Protein AF-S0G013-F1 (afdb_monomer)

Sequence (55 aa):
TQLIKKELPYTIGGGIGQSRICMFFLGKAHIGEVQASVWSDEMIRECSENNIELL

InterPro domains:
  IPR004618 Aspartate--ammonia ligase [PTHR30073] (2-49)
  IPR045864 Class II Aminoacyl-tRNA synthetase/Biotinyl protein ligase (BPL) and lipoyl protein ligase (LPL) [G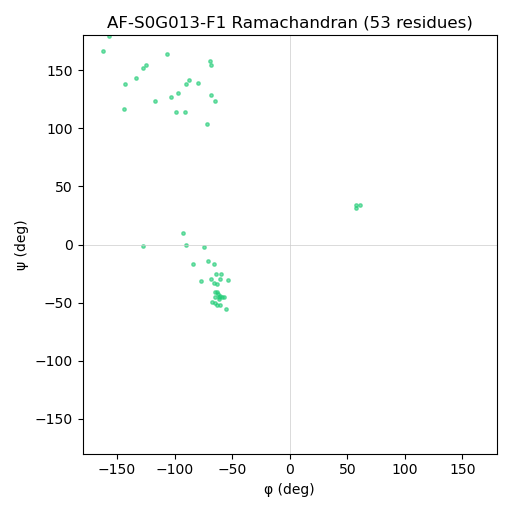3DSA:3.30.930.10] (1-49)
  IPR045864 Class II Aminoacyl-tRNA synthetase/Biotinyl protein ligase (BPL) and lipoyl protein ligase (LPL) [SSF55681] (3-48)

Mean predicted aligne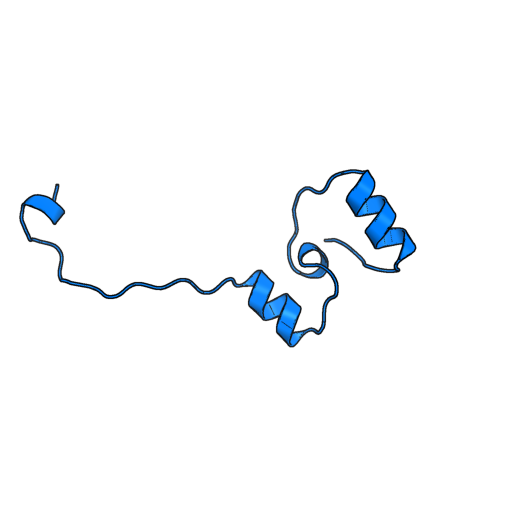d error: 3.52 Å

Structure (mmCIF, N/CA/C/O backbone):
data_AF-S0G013-F1
#
_entry.id   AF-S0G013-F1
#
loop_
_atom_site.group_PDB
_atom_site.id
_atom_site.type_symbol
_atom_site.label_atom_id
_atom_site.label_alt_id
_atom_site.label_comp_id
_atom_site.label_asym_id
_atom_site.label_entity_id
_atom_site.label_seq_id
_atom_site.pdbx_PDB_ins_code
_atom_site.Cartn_x
_atom_site.Cartn_y
_atom_site.Cartn_z
_atom_site.occupancy
_atom_site.B_iso_or_equiv
_atom_site.auth_seq_id
_atom_site.auth_comp_id
_atom_site.auth_asym_id
_atom_site.auth_atom_id
_atom_site.pdbx_PDB_model_num
ATOM 1 N N . THR A 1 1 ? -6.393 5.796 33.735 1.00 81.88 1 THR A N 1
ATOM 2 C CA . THR A 1 1 ? -6.870 5.800 32.331 1.00 81.88 1 THR A CA 1
ATOM 3 C C . THR A 1 1 ? -8.346 5.450 32.288 1.00 81.88 1 THR A C 1
ATOM 5 O O . THR A 1 1 ? -8.777 4.649 33.111 1.00 81.88 1 THR A O 1
ATOM 8 N N . GLN A 1 2 ? -9.105 6.045 31.359 1.00 93.81 2 GLN A N 1
ATOM 9 C CA . GLN A 1 2 ? -10.560 5.840 31.190 1.00 93.81 2 GLN A CA 1
ATOM 10 C C . GLN A 1 2 ? -10.933 4.348 31.042 1.00 93.81 2 GLN A C 1
ATOM 12 O O . GLN A 1 2 ? -11.960 3.901 31.541 1.00 93.81 2 GLN A O 1
ATOM 17 N N . LEU A 1 3 ? -10.028 3.545 30.465 1.00 95.62 3 LEU A N 1
ATOM 18 C CA . LEU A 1 3 ? -10.155 2.088 30.369 1.00 95.62 3 LEU A CA 1
ATOM 19 C C . LEU A 1 3 ? -10.233 1.388 31.740 1.00 95.62 3 LEU A C 1
ATOM 21 O O . LEU A 1 3 ? -11.164 0.631 31.992 1.00 95.62 3 LEU A O 1
ATOM 25 N N . ILE A 1 4 ? -9.288 1.662 32.650 1.00 96.62 4 ILE A N 1
ATOM 26 C CA . ILE A 1 4 ? -9.247 1.037 33.991 1.00 96.62 4 ILE A CA 1
ATOM 27 C C . ILE A 1 4 ? -10.457 1.470 34.827 1.00 96.62 4 ILE A C 1
ATOM 29 O O . ILE A 1 4 ? -10.990 0.687 35.609 1.00 96.62 4 ILE A O 1
ATOM 33 N N . LYS A 1 5 ? -10.921 2.708 34.622 1.00 97.69 5 LYS A N 1
ATOM 34 C CA . LYS A 1 5 ? -12.126 3.246 35.262 1.00 97.69 5 LYS A CA 1
ATOM 35 C C . LYS A 1 5 ? -13.438 2.692 34.686 1.00 97.69 5 LYS A C 1
ATOM 37 O O . LYS A 1 5 ? -14.493 3.043 35.197 1.00 97.69 5 LYS A O 1
ATOM 42 N N . LYS A 1 6 ? -13.386 1.828 33.661 1.00 94.88 6 LYS A N 1
ATOM 4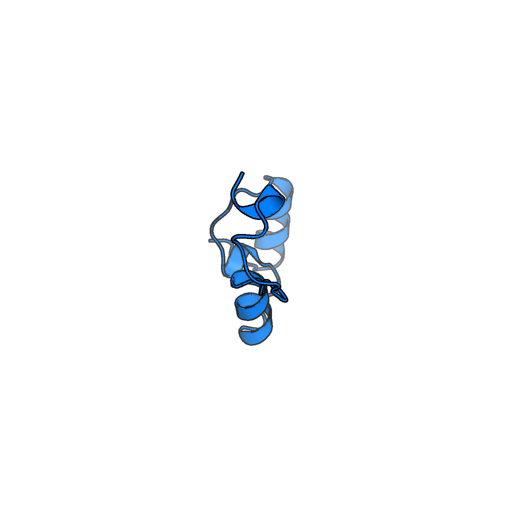3 C CA . LYS A 1 6 ? -14.557 1.282 32.949 1.00 94.88 6 LYS A CA 1
ATOM 44 C 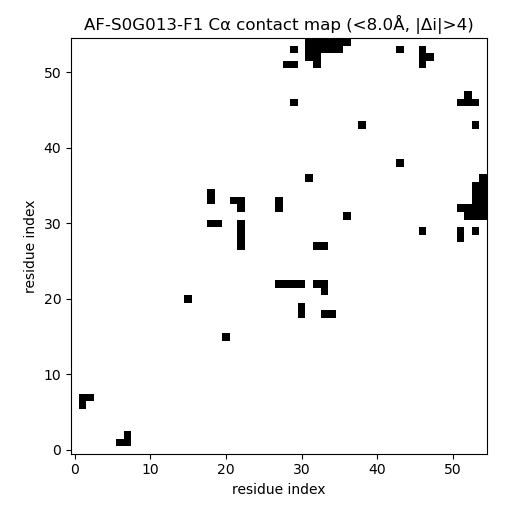C . LYS A 1 6 ? -15.470 2.362 32.343 1.00 94.88 6 LYS A C 1
ATOM 46 O O . LYS A 1 6 ? -16.673 2.164 32.232 1.00 94.88 6 LYS A O 1
ATOM 51 N N . GLU A 1 7 ? -14.891 3.496 31.945 1.00 97.75 7 GLU A N 1
ATOM 52 C CA . GLU A 1 7 ? -15.612 4.613 31.308 1.00 97.75 7 GLU A CA 1
ATOM 53 C C . GLU A 1 7 ? -15.776 4.407 29.790 1.00 97.75 7 GLU A C 1
ATOM 55 O O . GLU A 1 7 ? -16.609 5.057 29.164 1.00 97.75 7 GLU A O 1
ATOM 60 N N . LEU A 1 8 ? -14.994 3.503 29.188 1.00 96.94 8 LEU A N 1
ATOM 61 C CA . LEU A 1 8 ? -15.102 3.149 27.771 1.00 96.94 8 LEU A CA 1
ATOM 62 C C . LEU A 1 8 ? -16.079 1.976 27.573 1.00 96.94 8 LEU A C 1
ATOM 64 O O . LEU A 1 8 ? -16.011 1.008 28.337 1.00 96.94 8 LEU A O 1
ATOM 68 N N . PRO A 1 9 ? -16.947 2.010 26.544 1.00 96.56 9 PRO A N 1
ATOM 69 C CA . PRO A 1 9 ? -17.817 0.886 26.221 1.00 96.56 9 PRO A CA 1
ATOM 70 C C . PRO A 1 9 ? -17.014 -0.300 25.674 1.00 96.56 9 PRO A C 1
ATOM 72 O O . PRO A 1 9 ? -15.925 -0.137 25.121 1.00 96.56 9 PRO A O 1
ATOM 75 N N . TYR A 1 10 ? -17.587 -1.499 25.772 1.00 96.06 10 TYR A N 1
ATOM 76 C CA . TYR A 1 10 ? -17.072 -2.656 25.045 1.00 96.06 10 TYR A CA 1
ATOM 77 C C . TYR A 1 10 ? -17.298 -2.459 23.548 1.00 96.06 10 TYR A C 1
ATOM 79 O O . TYR A 1 10 ? -18.412 -2.166 23.116 1.00 96.06 10 TYR A O 1
ATOM 87 N N . THR A 1 11 ? -16.243 -2.626 22.758 1.00 96.56 11 THR A N 1
ATOM 88 C CA . THR A 1 11 ? -16.293 -2.463 21.306 1.00 96.56 11 THR A CA 1
ATOM 89 C C . THR A 1 11 ? -15.722 -3.688 20.610 1.00 96.56 11 THR A C 1
ATOM 91 O O . THR A 1 11 ? -14.862 -4.391 21.143 1.00 96.56 11 THR A O 1
ATOM 94 N N . ILE A 1 12 ? -16.205 -3.931 19.393 1.00 96.81 12 ILE A N 1
ATOM 95 C CA . ILE A 1 12 ? -15.527 -4.770 18.411 1.00 96.81 12 ILE A CA 1
ATOM 96 C C . ILE A 1 12 ? -14.880 -3.838 17.388 1.00 96.81 12 ILE A C 1
ATOM 98 O O . ILE A 1 12 ? -15.526 -2.930 16.868 1.00 96.81 12 ILE A O 1
ATOM 102 N N . GLY A 1 13 ? -13.583 -4.017 17.165 1.00 96.19 13 GLY A N 1
ATOM 103 C CA . GLY A 1 13 ? -12.801 -3.193 16.251 1.00 96.19 13 GLY A CA 1
ATOM 104 C C . GLY A 1 13 ? -12.462 -3.926 14.960 1.00 96.19 13 GLY A C 1
ATOM 105 O O . GLY A 1 13 ? -12.524 -5.152 14.885 1.00 96.19 13 GLY A O 1
ATOM 106 N N . GLY A 1 14 ? -12.049 -3.160 13.956 1.00 96.62 14 GLY A N 1
ATOM 107 C CA . GLY A 1 14 ? -11.519 -3.675 12.702 1.00 96.62 14 GLY A CA 1
ATOM 108 C C . GLY A 1 14 ? -10.749 -2.595 11.949 1.00 96.62 14 GLY A C 1
ATOM 109 O O . GLY A 1 14 ? -10.839 -1.412 12.273 1.00 96.62 14 GLY A O 1
ATOM 110 N N . GLY A 1 15 ? -9.991 -3.017 10.941 1.00 97.31 15 GLY A N 1
ATOM 111 C CA . GLY A 1 15 ? -9.263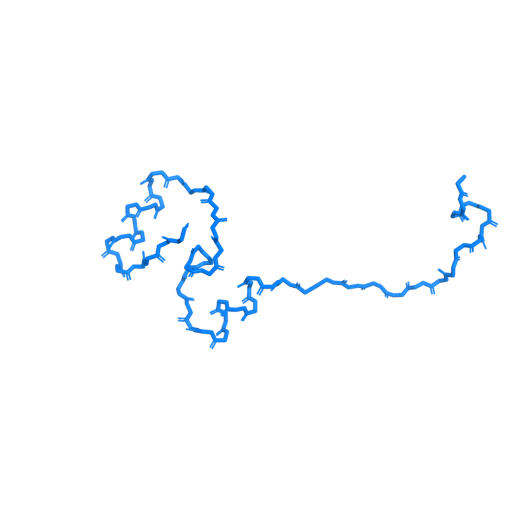 -2.137 10.037 1.00 97.31 15 GLY A CA 1
ATOM 112 C C . GLY A 1 15 ? -9.293 -2.710 8.629 1.00 97.31 15 GLY A C 1
ATOM 113 O O . GLY A 1 15 ? -9.148 -3.917 8.442 1.00 97.31 15 GLY A O 1
ATOM 114 N N . ILE A 1 16 ? -9.501 -1.842 7.645 1.00 97.44 16 ILE A N 1
ATOM 115 C CA . ILE A 1 16 ? -9.521 -2.211 6.233 1.00 97.44 16 ILE A CA 1
ATOM 116 C C . ILE A 1 16 ? -8.367 -1.488 5.545 1.00 97.44 16 ILE A C 1
ATOM 118 O O . ILE A 1 16 ? -8.265 -0.264 5.610 1.00 97.44 16 ILE A O 1
ATOM 122 N N . GLY A 1 17 ? -7.485 -2.244 4.890 1.00 97.69 17 GLY A N 1
ATOM 123 C CA . GLY A 1 17 ? -6.338 -1.676 4.186 1.00 97.69 17 GLY A CA 1
ATOM 124 C C . GLY A 1 17 ? -6.771 -0.953 2.913 1.00 97.69 17 GLY A C 1
ATOM 125 O O . GLY A 1 17 ? -7.049 -1.609 1.912 1.00 97.69 17 GLY A O 1
ATOM 126 N N . GLN A 1 18 ? -6.791 0.381 2.937 1.00 97.75 18 GLN A N 1
ATOM 127 C CA . GLN A 1 18 ? -7.255 1.207 1.815 1.00 97.75 18 GLN A CA 1
ATOM 128 C C . GLN A 1 18 ? -6.499 0.896 0.511 1.00 97.75 18 GLN A C 1
ATOM 130 O O . GLN A 1 18 ? -7.122 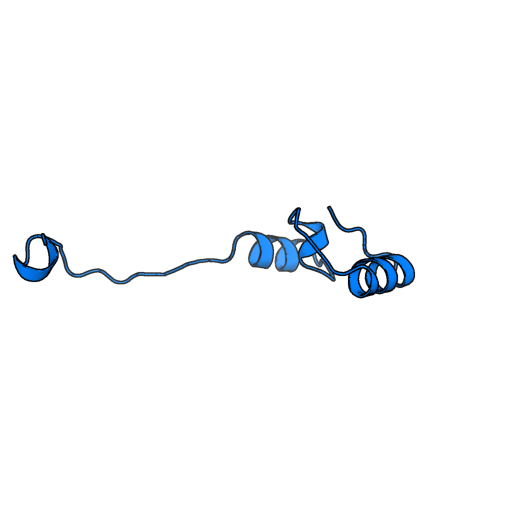0.482 -0.465 1.00 97.75 18 GLN A O 1
ATOM 135 N N . SER A 1 19 ? -5.165 0.980 0.511 1.00 98.19 19 SER A N 1
ATOM 136 C CA . SER A 1 19 ? -4.343 0.688 -0.674 1.00 98.19 19 SER A CA 1
ATOM 137 C C . SER A 1 19 ? -4.463 -0.765 -1.137 1.00 98.19 19 SER A C 1
ATOM 139 O O . SER A 1 19 ? -4.463 -1.033 -2.332 1.00 98.19 19 SER A O 1
ATOM 141 N N . ARG A 1 20 ? -4.630 -1.719 -0.209 1.00 98.00 20 ARG A N 1
ATOM 142 C CA . ARG A 1 20 ? -4.840 -3.141 -0.545 1.00 98.00 20 ARG A CA 1
ATOM 143 C C . ARG A 1 20 ? -6.161 -3.355 -1.283 1.00 98.00 20 ARG A C 1
ATOM 145 O O . ARG A 1 20 ? -6.191 -4.106 -2.252 1.00 98.00 20 ARG A O 1
ATOM 152 N N . ILE A 1 21 ? -7.226 -2.678 -0.853 1.00 98.25 21 ILE A N 1
ATOM 153 C CA . ILE A 1 21 ? -8.518 -2.701 -1.542 1.00 98.25 21 ILE A CA 1
ATOM 154 C C . ILE A 1 21 ? -8.414 -2.059 -2.928 1.00 98.25 21 ILE A C 1
ATOM 156 O O . ILE A 1 21 ? -8.902 -2.637 -3.897 1.00 98.25 21 ILE A O 1
ATOM 160 N N . CYS A 1 22 ? -7.754 -0.905 -3.048 1.00 98.25 22 CYS A N 1
ATOM 161 C CA . CYS A 1 22 ? -7.548 -0.258 -4.344 1.00 98.25 22 CYS A CA 1
ATOM 162 C C . CYS A 1 22 ? -6.729 -1.136 -5.297 1.00 98.25 22 CYS A C 1
ATOM 164 O O . CYS A 1 22 ? -7.134 -1.315 -6.440 1.00 98.25 22 CYS A O 1
ATOM 166 N N . MET A 1 23 ? -5.635 -1.736 -4.821 1.00 98.25 23 MET A N 1
ATOM 167 C CA . MET A 1 23 ? -4.803 -2.653 -5.604 1.00 98.25 23 MET A CA 1
ATOM 168 C C . MET A 1 23 ? -5.623 -3.839 -6.133 1.00 98.25 23 MET A C 1
ATOM 170 O O . MET A 1 23 ? -5.539 -4.158 -7.315 1.00 98.25 23 MET A O 1
ATOM 174 N N . PHE A 1 24 ? -6.468 -4.440 -5.284 1.00 98.38 24 PHE A N 1
ATOM 175 C CA . PHE A 1 24 ? -7.354 -5.539 -5.674 1.00 98.38 24 PHE A CA 1
ATOM 176 C C . PHE A 1 24 ? -8.384 -5.117 -6.732 1.00 98.38 24 PHE A C 1
ATOM 178 O O . PHE A 1 24 ? -8.481 -5.758 -7.775 1.00 98.38 24 PHE A O 1
ATOM 185 N N . PHE A 1 25 ? -9.135 -4.034 -6.499 1.00 98.44 25 PHE A N 1
ATOM 186 C CA . PHE A 1 25 ? -10.188 -3.599 -7.427 1.00 98.44 25 PHE A CA 1
ATOM 187 C C . PHE A 1 25 ? -9.653 -3.081 -8.763 1.00 98.44 25 PHE A C 1
ATOM 189 O O . PHE A 1 25 ? -10.335 -3.203 -9.777 1.00 98.44 25 PHE A O 1
ATOM 196 N N . LEU A 1 26 ? -8.451 -2.507 -8.770 1.00 97.94 26 LEU A N 1
ATOM 197 C CA . LEU A 1 26 ? -7.812 -1.993 -9.979 1.00 97.94 26 LEU A CA 1
ATOM 198 C C . LEU A 1 26 ? -6.951 -3.045 -10.695 1.00 97.94 26 LEU A C 1
ATOM 200 O O . LEU A 1 26 ? -6.353 -2.721 -11.718 1.00 97.94 26 LEU A O 1
ATOM 204 N N . GLY A 1 27 ? -6.867 -4.276 -10.174 1.00 97.75 27 GLY A N 1
ATOM 205 C CA . GLY A 1 27 ? -6.064 -5.349 -10.771 1.00 97.75 27 GLY A CA 1
ATOM 206 C C . GLY A 1 27 ? -4.573 -5.015 -10.846 1.00 97.75 27 GLY A C 1
ATOM 207 O O . GLY A 1 27 ? -3.907 -5.385 -11.809 1.00 97.75 27 GLY A O 1
ATOM 208 N N . LYS A 1 28 ? -4.069 -4.268 -9.862 1.00 98.06 28 LYS A N 1
ATOM 209 C CA . LYS A 1 28 ? -2.685 -3.793 -9.813 1.00 98.06 28 LYS A CA 1
ATOM 210 C C . LYS A 1 28 ? -1.762 -4.906 -9.326 1.00 98.06 28 LYS A C 1
ATOM 212 O O . LYS A 1 28 ? -2.115 -5.653 -8.413 1.00 98.06 28 LYS A O 1
ATOM 217 N N . ALA A 1 29 ? -0.596 -5.018 -9.947 1.00 97.81 29 ALA A N 1
ATOM 218 C CA . ALA A 1 29 ? 0.409 -6.029 -9.650 1.00 97.81 29 ALA A CA 1
ATOM 219 C C . ALA A 1 29 ? 1.199 -5.693 -8.376 1.00 97.81 29 ALA A C 1
ATOM 221 O O . ALA A 1 29 ? 1.585 -6.599 -7.637 1.00 97.81 29 ALA A O 1
ATOM 222 N N . HIS A 1 30 ? 1.395 -4.405 -8.083 1.00 98.19 30 HIS A N 1
ATOM 223 C CA . HIS A 1 30 ? 2.120 -3.955 -6.900 1.00 98.19 30 HIS A CA 1
ATOM 224 C C . HIS A 1 30 ? 1.377 -2.837 -6.155 1.00 98.19 30 HIS A C 1
ATOM 226 O O . HIS A 1 30 ? 0.771 -1.946 -6.747 1.00 98.19 30 HIS A O 1
ATOM 232 N N . ILE A 1 31 ? 1.442 -2.844 -4.817 1.00 98.50 31 ILE A N 1
ATOM 233 C CA . ILE A 1 31 ? 0.737 -1.851 -3.981 1.00 98.50 31 ILE A CA 1
ATOM 234 C C . ILE A 1 31 ? 1.261 -0.425 -4.200 1.00 98.50 31 ILE A C 1
ATOM 236 O O . ILE A 1 31 ? 0.526 0.540 -4.006 1.00 98.50 31 ILE A O 1
ATOM 240 N N . GLY A 1 32 ? 2.517 -0.298 -4.634 1.00 98.06 32 GLY A N 1
ATOM 241 C CA . GLY A 1 32 ? 3.125 0.984 -4.979 1.00 98.06 32 GLY A CA 1
ATOM 242 C C . GLY A 1 32 ? 2.497 1.663 -6.199 1.00 98.06 32 GLY A C 1
ATOM 243 O O . GLY A 1 32 ? 2.632 2.870 -6.325 1.00 98.06 32 GLY A O 1
ATOM 244 N N . GLU A 1 33 ? 1.732 0.952 -7.035 1.00 98.31 33 GLU A N 1
ATOM 245 C CA . GLU A 1 33 ? 0.976 1.572 -8.139 1.00 98.31 33 GLU A CA 1
ATOM 246 C C . GLU A 1 33 ? -0.219 2.417 -7.650 1.00 98.31 33 GLU A C 1
ATOM 248 O O . GLU A 1 33 ? -0.834 3.150 -8.423 1.00 98.31 33 GLU A O 1
ATOM 253 N N . VAL A 1 34 ? -0.612 2.274 -6.377 1.00 98.06 34 VAL A N 1
ATOM 254 C CA . VAL A 1 34 ? -1.761 2.980 -5.773 1.00 98.06 34 VAL A CA 1
ATOM 255 C C . VAL A 1 34 ? -1.408 3.712 -4.479 1.00 98.06 34 VAL A C 1
ATOM 257 O O . VAL A 1 34 ? -2.273 4.344 -3.874 1.00 98.06 34 VAL A O 1
ATOM 260 N N . GLN A 1 35 ? -0.157 3.619 -4.029 1.00 98.31 35 GLN A N 1
ATOM 261 C CA . GLN A 1 35 ? 0.316 4.228 -2.794 1.00 98.31 35 GLN A CA 1
ATOM 262 C C . GLN A 1 35 ? 1.752 4.722 -2.962 1.00 98.31 35 GLN A C 1
ATOM 264 O O . GLN A 1 35 ? 2.668 3.910 -3.086 1.00 98.31 35 GLN A O 1
ATOM 269 N N . ALA A 1 36 ? 1.951 6.036 -2.842 1.00 97.44 36 ALA A N 1
ATOM 270 C CA . ALA A 1 36 ? 3.282 6.629 -2.791 1.00 97.44 36 ALA A CA 1
ATOM 271 C C . ALA A 1 36 ? 4.023 6.169 -1.527 1.00 97.44 36 ALA A C 1
ATOM 273 O O . ALA A 1 36 ? 3.529 6.307 -0.400 1.00 97.44 36 ALA A O 1
ATOM 274 N N . SER A 1 37 ? 5.199 5.575 -1.708 1.00 97.44 37 SER A N 1
ATOM 275 C CA . SER A 1 37 ? 6.015 5.066 -0.608 1.00 97.44 37 SER A CA 1
ATOM 276 C C . SER A 1 37 ? 7.483 4.964 -1.002 1.00 97.44 37 SER A C 1
ATOM 278 O O . SER A 1 37 ? 7.867 5.289 -2.120 1.00 97.44 37 SER A O 1
ATOM 280 N N . VAL A 1 38 ? 8.311 4.513 -0.064 1.00 97.81 38 VAL A N 1
ATOM 281 C CA . VAL A 1 38 ? 9.728 4.257 -0.317 1.00 97.81 38 VAL A CA 1
ATOM 282 C C . VAL A 1 38 ? 9.911 2.776 -0.612 1.00 97.81 38 VAL A C 1
ATOM 284 O O . VAL A 1 38 ? 9.465 1.922 0.155 1.00 97.81 38 VAL A O 1
ATOM 287 N N . TRP A 1 39 ? 10.604 2.487 -1.705 1.00 97.62 39 TRP A N 1
ATOM 288 C CA . TRP A 1 39 ? 10.944 1.142 -2.154 1.00 97.62 39 TRP A CA 1
ATOM 289 C C . TRP A 1 39 ? 12.459 1.041 -2.335 1.00 97.62 39 TRP A C 1
ATOM 291 O O . TRP A 1 39 ? 13.130 2.053 -2.532 1.00 97.62 39 TRP A O 1
ATOM 301 N N . SER A 1 40 ? 13.016 -0.166 -2.235 1.00 98.38 40 SER A N 1
ATOM 302 C CA . SER A 1 40 ? 14.438 -0.377 -2.518 1.00 98.38 40 SER A CA 1
ATOM 303 C C . SER A 1 40 ? 14.733 -0.180 -4.008 1.00 98.38 40 SER A C 1
ATOM 305 O O . SER A 1 40 ? 13.874 -0.423 -4.856 1.00 98.38 40 SER A O 1
ATOM 307 N N . ASP A 1 41 ? 15.974 0.176 -4.346 1.00 98.19 41 ASP A N 1
ATOM 308 C CA . ASP A 1 41 ? 16.405 0.306 -5.748 1.00 98.19 41 ASP A CA 1
ATOM 309 C C . ASP A 1 41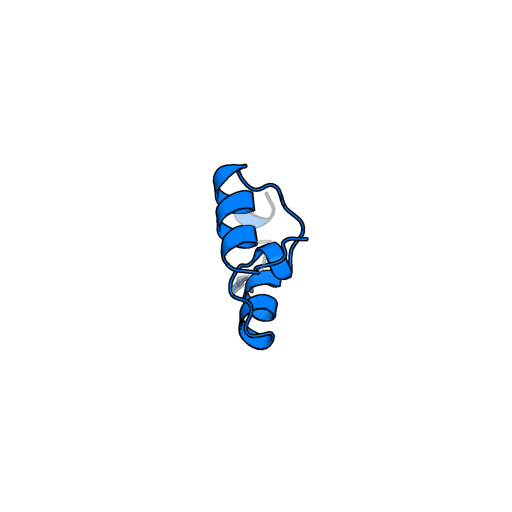 ? 16.268 -1.006 -6.539 1.00 98.19 41 ASP A C 1
ATOM 311 O O . ASP A 1 41 ? 16.186 -0.999 -7.765 1.00 98.19 41 ASP A O 1
ATOM 315 N N . GLU A 1 42 ? 16.311 -2.146 -5.849 1.00 98.31 42 GLU A N 1
ATOM 316 C CA . GLU A 1 42 ? 16.034 -3.465 -6.425 1.00 98.31 42 GLU A CA 1
ATOM 317 C C . GLU A 1 42 ? 14.557 -3.589 -6.818 1.00 98.31 42 GLU A C 1
ATOM 319 O O . GLU A 1 42 ? 14.266 -3.884 -7.972 1.00 98.31 42 GLU A O 1
ATOM 324 N N . MET A 1 43 ? 13.634 -3.248 -5.911 1.00 98.06 43 MET A N 1
ATOM 325 C CA . MET A 1 43 ? 12.190 -3.304 -6.164 1.00 98.06 43 MET A CA 1
ATOM 326 C C . MET A 1 43 ? 11.763 -2.343 -7.279 1.00 98.06 43 MET A C 1
ATOM 328 O O . MET A 1 43 ? 10.945 -2.693 -8.125 1.00 98.06 43 MET A O 1
ATOM 332 N N . ILE A 1 44 ? 12.333 -1.133 -7.306 1.00 98.25 44 ILE A N 1
ATOM 333 C CA . ILE A 1 44 ? 12.060 -0.149 -8.364 1.00 98.25 44 ILE A CA 1
ATOM 334 C C . ILE A 1 44 ? 12.505 -0.692 -9.729 1.00 98.25 44 ILE A C 1
ATOM 336 O O . ILE A 1 44 ? 11.771 -0.558 -10.709 1.00 98.25 44 ILE A O 1
ATOM 340 N N . ARG A 1 45 ? 13.685 -1.328 -9.798 1.00 98.38 45 ARG A N 1
ATOM 341 C CA . ARG A 1 45 ? 14.184 -1.954 -11.032 1.00 98.38 45 ARG A CA 1
ATOM 342 C C . ARG A 1 45 ? 13.308 -3.116 -11.476 1.00 98.38 45 ARG A C 1
ATOM 344 O O . ARG A 1 45 ? 12.869 -3.109 -12.619 1.00 98.38 45 ARG A O 1
ATOM 351 N N . GLU A 1 46 ? 12.998 -4.046 -10.578 1.00 98.44 46 GLU A N 1
ATOM 352 C CA . GLU A 1 46 ? 12.144 -5.199 -10.878 1.00 98.44 46 GLU A CA 1
ATOM 353 C C . GLU A 1 46 ? 10.756 -4.759 -11.371 1.00 98.44 46 GLU A C 1
ATOM 355 O O . GLU A 1 46 ? 10.265 -5.262 -12.381 1.00 98.44 46 GLU A O 1
ATOM 360 N N . CYS A 1 47 ? 10.135 -3.775 -10.711 1.00 98.12 47 CYS A N 1
ATOM 361 C CA . CYS A 1 47 ? 8.844 -3.238 -11.141 1.00 98.12 47 CYS A CA 1
ATOM 362 C C . CYS A 1 47 ? 8.937 -2.612 -12.539 1.00 98.12 47 CYS A C 1
ATOM 364 O O . CYS A 1 47 ? 8.125 -2.929 -13.406 1.00 98.12 47 CYS A O 1
ATOM 366 N N . SER A 1 48 ? 9.962 -1.793 -12.790 1.00 97.88 48 SER A N 1
ATOM 367 C CA . SER A 1 48 ? 10.186 -1.163 -14.095 1.00 97.88 48 SER A CA 1
ATOM 368 C C . SER A 1 48 ? 10.390 -2.193 -15.218 1.00 97.88 48 SER A C 1
ATOM 370 O O . SER A 1 48 ? 9.752 -2.093 -16.265 1.00 97.88 48 SER A O 1
ATOM 372 N N . GLU A 1 49 ? 11.194 -3.239 -14.985 1.00 98.44 49 GLU A N 1
ATOM 373 C CA . GLU A 1 49 ? 11.415 -4.342 -15.938 1.00 98.44 49 GLU A CA 1
ATOM 374 C C . GLU A 1 49 ? 10.124 -5.109 -16.273 1.00 98.44 49 GLU A C 1
ATOM 376 O O . GLU A 1 49 ? 9.958 -5.5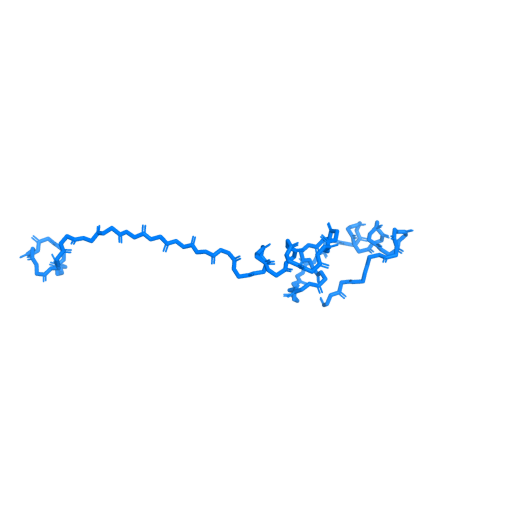99 -17.392 1.00 98.44 49 GLU A O 1
ATOM 381 N N . ASN A 1 50 ? 9.180 -5.165 -15.330 1.00 98.25 50 ASN A N 1
ATOM 382 C CA . ASN A 1 50 ? 7.868 -5.791 -15.499 1.00 98.25 50 ASN A CA 1
ATOM 383 C C . ASN A 1 50 ? 6.766 -4.812 -15.955 1.00 98.25 50 ASN A C 1
ATOM 385 O O . ASN A 1 50 ? 5.596 -5.193 -15.993 1.00 98.25 50 ASN A O 1
ATOM 389 N N . ASN A 1 51 ? 7.110 -3.578 -16.347 1.00 97.81 51 ASN A N 1
ATOM 390 C CA . ASN A 1 51 ? 6.164 -2.516 -16.727 1.00 97.81 51 ASN A CA 1
ATOM 391 C C . ASN A 1 51 ? 5.150 -2.160 -15.618 1.00 97.81 51 ASN A C 1
ATOM 393 O O . ASN A 1 51 ? 3.997 -1.828 -15.896 1.00 97.81 51 ASN A O 1
ATOM 397 N N . ILE A 1 52 ? 5.577 -2.237 -14.358 1.00 98.31 52 ILE A N 1
ATOM 398 C CA . ILE A 1 52 ? 4.815 -1.846 -13.169 1.00 98.31 52 ILE A CA 1
ATOM 399 C C . ILE A 1 52 ? 5.265 -0.439 -12.753 1.00 98.31 52 ILE A C 1
ATOM 401 O O . ILE A 1 52 ? 6.406 -0.238 -12.337 1.00 98.31 52 ILE A O 1
ATOM 405 N N . GLU A 1 53 ? 4.364 0.539 -12.851 1.00 96.69 53 GLU A N 1
ATOM 406 C CA . GLU A 1 53 ? 4.648 1.947 -12.543 1.00 96.69 53 GLU A CA 1
ATOM 407 C C . GLU A 1 53 ? 4.340 2.274 -11.072 1.00 96.69 53 GLU A C 1
ATOM 409 O O . GLU A 1 53 ? 3.190 2.226 -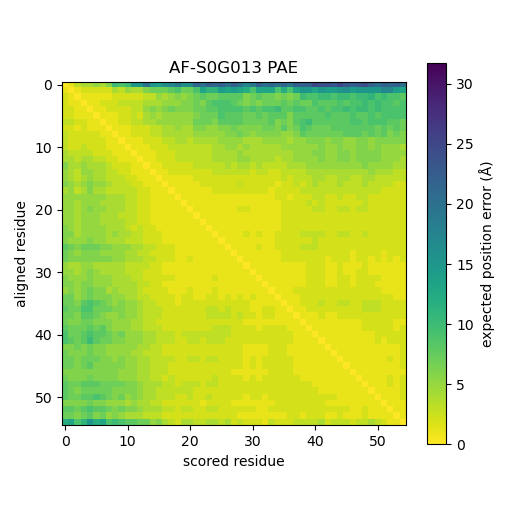10.637 1.00 96.69 53 GLU A O 1
ATOM 414 N N . LEU A 1 54 ? 5.369 2.604 -10.290 1.00 97.81 54 LEU A N 1
ATOM 415 C CA . LEU A 1 54 ? 5.233 2.988 -8.880 1.00 97.81 54 LEU A CA 1
ATOM 416 C C . LEU A 1 54 ? 4.976 4.504 -8.745 1.00 97.81 54 LEU A C 1
ATOM 418 O O . LEU A 1 54 ? 5.584 5.283 -9.479 1.00 97.81 54 LEU A O 1
ATOM 422 N N . LEU A 1 55 ? 4.106 4.906 -7.803 1.00 94.75 55 LEU A N 1
ATOM 423 C CA . LEU A 1 55 ? 3.809 6.308 -7.442 1.00 94.75 55 LEU A CA 1
ATOM 424 C C . LEU A 1 55 ? 4.840 6.932 -6.491 1.00 94.75 55 LEU A C 1
ATOM 426 O O . LEU A 1 55 ? 5.375 6.199 -5.624 1.00 94.75 55 LEU A O 1
#

Solvent-accessible surface area (backbone atoms only — not comparable to full-atom values): 3614 Å² total; per-residue (Å²): 108,58,66,83,71,62,72,57,80,93,79,88,86,85,85,77,62,63,48,61,51,50,21,62,78,69,70,49,93,49,58,38,57,68,37,74,68,90,75,53,77,65,56,53,49,55,30,51,77,70,75,45,68,68,79

Secondary structure (DSSP, 8-state):
-TTTTT-SPP-------HHHHHHHHTT-SSGGGTS-----HHHHHHHHHTT----

Organism: NCBI:txid1195236

pLDDT: mean 97.26, std 2.32, range [81.88, 98.5]

Radius of gyration: 18.74 Å; Cα contacts (8 Å, |Δi|>4): 42; chains: 1; bounding box: 34×13×52 Å

Foldseek 3Di:
DCVVVVVDDDDDDDDDDPLVVVCVVVVAPDSQLRDPDDDDPVVVVVCVVVVHDGD

Nearest PDB structures (foldseek):
  4v75-assembly1_BZ  TM=3.173E-01  e=5.344E+00  Escherichia coli K-12